Protein AF-A0A1N6DD81-F1 (afdb_monomer_lite)

pLDDT: mean 79.61, std 13.06, range [42.34, 95.12]

Secondary structure (DSSP, 8-state):
------PPPHHHHHHHHHHHHHHHHHHHHHHHHHHHHHTT--------SS-HHHHHHHHHHHHHHHHHHHHHHHHHHTTTS-HHHHHHHHHHHHHHHHHHHHHHHHHHHTHHHH-PPPHHHHHHHHHHHHHHHHHHHHHHGGG-

Radius of gyration: 19.92 Å; chains: 1; bounding box: 52×32×62 Å

Sequence (144 aa):
MSEHNQTPGLRSRIYKSLKPDWAFGFVLIVGLGLLVLEVQDPAQYVAAKWSASAVAAAAIVLTLIIALLATVVAALDRKKTDDYHFQIMANSAIIANITAIFVHMVWNLAEPRLGTMSVQIMIAILLFAWGLGYFFYRWRGFGQ

Structure (mmCIF, N/CA/C/O backbone):
data_AF-A0A1N6DD81-F1
#
_entry.id   AF-A0A1N6DD81-F1
#
loop_
_atom_site.group_PDB
_atom_site.id
_atom_site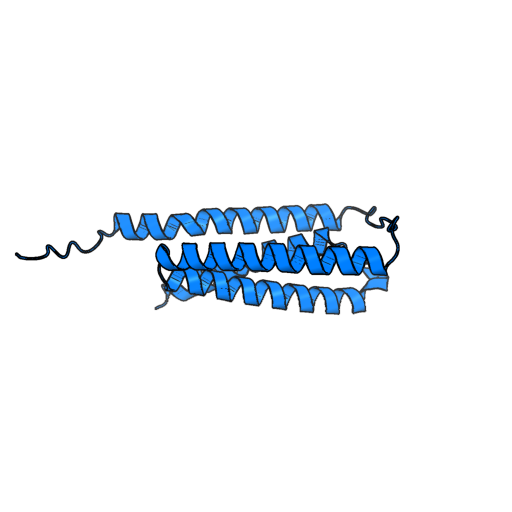.type_symbol
_atom_site.label_atom_id
_atom_site.label_alt_id
_atom_site.label_comp_id
_atom_site.label_asym_id
_atom_site.label_entity_id
_atom_site.label_seq_id
_atom_site.pdbx_PDB_ins_code
_atom_site.Cartn_x
_atom_site.Cartn_y
_atom_site.Cartn_z
_atom_site.occupancy
_atom_site.B_iso_or_equiv
_atom_site.auth_seq_id
_atom_site.auth_comp_id
_atom_site.auth_asym_id
_atom_site.auth_atom_id
_atom_site.pdbx_PDB_model_num
ATOM 1 N N . MET A 1 1 ? -32.697 5.315 37.675 1.00 44.12 1 MET A N 1
ATOM 2 C CA . MET A 1 1 ? -32.372 4.826 36.319 1.00 44.12 1 MET A CA 1
ATOM 3 C C . MET A 1 1 ? -30.955 4.280 36.357 1.00 44.12 1 MET A C 1
ATOM 5 O O . MET A 1 1 ? -30.017 5.059 36.332 1.00 44.12 1 MET A O 1
ATOM 9 N N . SER A 1 2 ? -30.801 2.972 36.566 1.00 42.81 2 SER A N 1
ATOM 10 C CA . SER A 1 2 ? -29.493 2.309 36.596 1.00 42.81 2 SER A CA 1
ATOM 11 C C . SER A 1 2 ? -29.125 1.872 35.181 1.00 42.81 2 SER A C 1
ATOM 13 O O . SER A 1 2 ? -29.757 0.963 34.639 1.00 42.81 2 SER A O 1
ATOM 15 N N . GLU A 1 3 ? -28.135 2.522 34.574 1.00 45.97 3 GLU A N 1
ATOM 16 C CA . GLU A 1 3 ? -27.547 2.062 33.318 1.00 45.97 3 GLU A CA 1
ATOM 17 C C . GLU A 1 3 ? -26.911 0.687 33.538 1.00 45.97 3 GLU A C 1
ATOM 19 O O . GLU A 1 3 ? -25.964 0.508 34.306 1.00 45.97 3 GLU A O 1
ATOM 24 N N . HIS A 1 4 ? -27.499 -0.318 32.898 1.00 46.94 4 HIS A N 1
ATOM 25 C CA . HIS A 1 4 ? -27.026 -1.686 32.945 1.00 46.94 4 HIS A CA 1
ATOM 26 C C . HIS A 1 4 ? -25.777 -1.773 32.065 1.00 46.94 4 HIS A C 1
ATOM 28 O O . HIS A 1 4 ? -25.857 -1.905 30.846 1.00 46.94 4 HIS A O 1
ATOM 34 N N . ASN A 1 5 ? -24.614 -1.638 32.698 1.00 54.81 5 ASN A N 1
ATOM 35 C CA . ASN A 1 5 ? -23.304 -1.726 32.067 1.00 54.81 5 ASN A CA 1
ATOM 36 C C . ASN A 1 5 ? -23.031 -3.198 31.690 1.00 54.81 5 ASN A C 1
ATOM 38 O O . ASN A 1 5 ? -22.340 -3.928 32.401 1.00 54.81 5 ASN A O 1
ATOM 42 N N . GLN A 1 6 ? -23.668 -3.680 30.617 1.00 60.06 6 GLN A N 1
ATOM 43 C CA . GLN A 1 6 ? -23.442 -5.023 30.089 1.00 60.06 6 GLN A CA 1
ATOM 44 C C . GLN A 1 6 ? -22.063 -5.059 29.438 1.00 60.06 6 GLN A C 1
ATOM 46 O O . GLN A 1 6 ? -21.864 -4.616 28.307 1.00 60.06 6 GLN A O 1
ATOM 51 N N . THR A 1 7 ? -21.086 -5.583 30.173 1.00 59.91 7 THR A N 1
ATOM 52 C CA . THR A 1 7 ? -19.766 -5.866 29.626 1.00 59.91 7 THR A CA 1
ATOM 53 C C . THR A 1 7 ? -19.921 -6.802 28.419 1.00 59.91 7 THR A C 1
ATOM 55 O O . THR A 1 7 ? -20.568 -7.848 28.519 1.00 59.91 7 THR A O 1
ATOM 58 N N . PRO A 1 8 ? -19.366 -6.451 27.244 1.00 60.69 8 PRO A N 1
ATOM 59 C CA . PRO A 1 8 ? -19.503 -7.281 26.057 1.00 60.69 8 PRO A CA 1
ATOM 60 C C . PRO A 1 8 ? -18.863 -8.647 26.318 1.00 60.69 8 PRO A C 1
ATOM 62 O O . PRO A 1 8 ? -17.663 -8.733 26.599 1.00 60.69 8 PRO A O 1
ATOM 65 N N . GLY A 1 9 ? -19.673 -9.707 26.236 1.00 76.25 9 GLY A N 1
ATOM 66 C CA . GLY A 1 9 ? -19.247 -11.078 26.513 1.00 76.25 9 GLY A CA 1
ATOM 67 C C . GLY A 1 9 ? -18.125 -11.543 25.581 1.00 76.25 9 GLY A C 1
ATOM 68 O O . GLY A 1 9 ? -18.004 -11.064 24.451 1.00 76.25 9 GLY A O 1
ATOM 69 N N . LEU A 1 10 ? -17.323 -12.511 26.036 1.00 72.75 10 LEU A N 1
ATOM 70 C CA . LEU A 1 10 ? -16.125 -13.030 25.354 1.00 72.75 10 LEU A CA 1
ATOM 71 C C . LEU A 1 10 ? -16.354 -13.340 23.859 1.00 72.75 10 LEU A C 1
ATOM 73 O O . LEU A 1 10 ? -15.539 -12.980 23.014 1.00 72.75 10 LEU A O 1
ATOM 77 N N . ARG A 1 11 ? -17.514 -13.916 23.512 1.00 65.94 11 ARG A N 1
ATOM 78 C CA . ARG A 1 11 ? -17.908 -14.221 22.122 1.00 65.94 11 ARG A CA 1
ATOM 79 C C . ARG A 1 11 ? -18.020 -12.979 21.233 1.00 65.94 11 ARG A C 1
ATOM 81 O O . ARG A 1 11 ? -17.612 -13.019 20.078 1.00 65.94 11 ARG A O 1
ATOM 88 N N . SER A 1 12 ? -18.534 -11.872 21.766 1.00 65.12 12 SER A N 1
ATOM 89 C CA . SER A 1 12 ? -18.665 -10.615 21.017 1.00 65.12 12 SER A CA 1
ATOM 90 C C . SER A 1 12 ? -17.308 -9.951 20.760 1.00 65.12 12 SER A C 1
ATOM 92 O O . SER A 1 12 ? -17.100 -9.389 19.687 1.00 65.12 12 SER A O 1
ATOM 94 N N . ARG A 1 13 ? -16.359 -10.079 21.699 1.00 65.06 13 ARG A N 1
ATOM 95 C CA . ARG A 1 13 ? -14.979 -9.590 21.548 1.00 65.06 13 ARG A CA 1
ATOM 96 C C . ARG A 1 13 ? -14.216 -10.390 20.492 1.00 65.06 13 ARG A C 1
ATOM 98 O O . ARG A 1 13 ? -13.602 -9.802 19.609 1.00 65.06 13 ARG A O 1
ATOM 105 N N . ILE A 1 14 ? -14.338 -11.718 20.532 1.00 66.06 14 ILE A N 1
ATOM 106 C CA . ILE A 1 14 ? -13.746 -12.622 19.534 1.00 66.06 14 ILE A CA 1
ATOM 107 C C . ILE A 1 14 ? -14.300 -12.311 18.136 1.00 66.06 14 ILE A C 1
ATOM 109 O O . ILE A 1 14 ? -13.535 -12.120 17.196 1.00 66.06 14 ILE A O 1
ATOM 113 N N . TYR A 1 15 ? -15.621 -12.168 18.000 1.00 66.19 15 TYR A N 1
ATOM 114 C CA . TYR A 1 15 ? -16.249 -11.889 16.708 1.00 66.19 15 TYR A CA 1
ATOM 115 C C . TYR A 1 15 ? -15.871 -10.515 16.129 1.00 66.19 15 TYR A C 1
ATOM 117 O O . TYR A 1 15 ? -15.682 -10.389 14.922 1.00 66.19 15 TYR A O 1
ATOM 125 N N . LYS A 1 16 ? -15.727 -9.483 16.973 1.00 65.56 16 LYS A N 1
ATOM 126 C CA . LYS A 1 16 ? -15.251 -8.158 16.541 1.00 65.56 16 LYS A CA 1
ATOM 127 C C . LYS A 1 16 ? -13.791 -8.183 16.083 1.00 65.56 16 LYS A C 1
ATOM 129 O O . LYS A 1 16 ? -13.487 -7.548 15.081 1.00 65.56 16 LYS A O 1
ATOM 134 N N . SER A 1 17 ? -12.935 -8.955 16.752 1.00 65.75 17 SER A N 1
ATOM 135 C CA . SER A 1 17 ? -11.535 -9.129 16.347 1.00 65.75 17 SER A CA 1
ATOM 136 C C . SER A 1 17 ? -11.381 -9.906 15.038 1.00 65.75 17 SER A C 1
ATOM 138 O O . SER A 1 17 ? -10.500 -9.588 14.254 1.00 65.75 17 SER A O 1
ATOM 140 N N . LEU A 1 18 ? -12.220 -10.915 14.789 1.00 70.81 18 LEU A N 1
ATOM 141 C CA . LEU A 1 18 ? -12.101 -11.774 13.603 1.00 70.81 18 LEU A CA 1
ATOM 142 C C . LEU A 1 18 ? -12.451 -11.059 12.290 1.00 70.81 18 LEU A C 1
ATOM 144 O O . LEU A 1 18 ? -11.964 -11.448 11.234 1.00 70.81 18 LEU A O 1
ATOM 148 N N . LYS A 1 19 ? -13.302 -10.027 12.327 1.00 73.88 19 LYS A N 1
ATOM 149 C CA . LYS A 1 19 ? -13.753 -9.312 11.120 1.00 73.88 19 LYS A CA 1
ATOM 150 C C . LYS A 1 19 ? -12.619 -8.647 10.322 1.00 73.88 19 LYS A C 1
ATOM 152 O O . LYS A 1 19 ? -12.550 -8.905 9.121 1.00 73.88 19 LYS A O 1
ATOM 157 N N . PRO A 1 20 ? -11.749 -7.812 10.922 1.00 78.88 20 PRO A N 1
ATOM 158 C CA . PRO A 1 20 ? -10.629 -7.222 10.192 1.00 78.88 20 PRO A CA 1
ATOM 159 C C . PRO A 1 20 ? -9.585 -8.272 9.787 1.00 78.88 20 PRO A C 1
ATOM 161 O O . PRO A 1 20 ? -9.037 -8.176 8.692 1.00 78.88 20 PRO A O 1
ATOM 164 N N . ASP A 1 21 ? -9.382 -9.322 10.589 1.00 86.19 21 ASP A N 1
ATOM 165 C CA . ASP A 1 21 ? -8.403 -10.378 10.293 1.00 86.19 21 ASP A CA 1
ATOM 166 C C . ASP A 1 21 ? -8.683 -11.080 8.951 1.00 86.19 21 ASP A C 1
ATOM 168 O O . ASP A 1 21 ? -7.756 -11.325 8.181 1.00 86.19 21 ASP A O 1
ATOM 172 N N . TRP A 1 22 ? -9.952 -11.334 8.609 1.00 87.69 22 TRP A N 1
ATOM 173 C CA . TRP A 1 22 ? -10.313 -11.898 7.300 1.00 87.69 22 TRP A CA 1
ATOM 174 C C . TRP A 1 22 ? -10.000 -10.957 6.134 1.00 87.69 22 TRP A C 1
ATOM 176 O O . TRP A 1 22 ? -9.497 -11.406 5.103 1.00 87.69 22 TRP A O 1
ATOM 186 N N . ALA A 1 23 ? -10.271 -9.658 6.291 1.00 88.12 23 ALA A N 1
ATOM 187 C CA . ALA A 1 23 ? -10.000 -8.668 5.251 1.00 88.12 23 ALA A CA 1
ATOM 188 C C . ALA A 1 23 ? -8.492 -8.543 4.986 1.00 88.12 23 ALA A C 1
ATOM 190 O O . ALA A 1 23 ? -8.059 -8.574 3.836 1.00 88.12 23 ALA A O 1
ATOM 191 N N . PHE A 1 24 ? -7.683 -8.485 6.044 1.00 89.94 24 PHE A N 1
ATOM 192 C CA . PHE A 1 24 ? -6.228 -8.414 5.918 1.00 89.94 24 PHE A CA 1
ATOM 193 C C . PHE A 1 24 ? -5.596 -9.739 5.487 1.00 89.94 24 PHE A C 1
ATOM 195 O O . PHE A 1 24 ? -4.607 -9.727 4.756 1.00 89.94 24 PHE A O 1
ATOM 202 N N . GLY A 1 25 ? -6.190 -10.878 5.853 1.00 90.31 25 GLY A N 1
ATOM 203 C CA . GLY A 1 25 ? -5.821 -12.191 5.320 1.00 90.31 25 GLY A CA 1
ATOM 204 C C . GLY A 1 25 ? -6.010 -12.260 3.807 1.00 90.31 25 GLY A C 1
ATOM 205 O O . GLY A 1 25 ? -5.110 -12.686 3.086 1.00 90.31 25 GLY A O 1
ATOM 206 N N . PHE A 1 26 ? -7.144 -11.760 3.312 1.00 92.31 26 PHE A N 1
ATOM 207 C CA . PHE A 1 26 ? -7.400 -11.645 1.880 1.00 92.31 26 PHE A CA 1
ATOM 208 C C . PHE A 1 26 ? -6.406 -10.700 1.189 1.00 92.31 26 PHE A C 1
ATOM 210 O O . PHE A 1 26 ? -5.802 -11.089 0.193 1.00 92.31 26 PHE A O 1
ATOM 217 N N . VAL A 1 27 ? -6.174 -9.500 1.739 1.00 91.25 27 VAL A N 1
ATOM 218 C CA . VAL A 1 27 ? -5.197 -8.529 1.205 1.00 91.25 27 VAL A CA 1
ATOM 219 C C . VAL A 1 27 ? -3.794 -9.131 1.115 1.00 91.25 27 VAL A C 1
ATOM 221 O O . VAL A 1 27 ? -3.124 -8.955 0.101 1.00 91.25 27 VAL A O 1
ATOM 224 N N . LEU A 1 28 ? -3.367 -9.884 2.133 1.00 91.50 28 LEU A N 1
ATOM 225 C CA . LEU A 1 28 ? -2.067 -10.554 2.149 1.00 91.50 28 LEU A CA 1
ATOM 226 C C . LEU A 1 28 ? -1.946 -11.592 1.024 1.00 91.50 28 LEU A C 1
ATOM 228 O O . LEU A 1 28 ? -0.960 -11.587 0.289 1.00 91.50 28 LEU A O 1
ATOM 232 N N . ILE A 1 29 ? -2.948 -12.467 0.877 1.00 93.19 29 ILE A N 1
ATOM 233 C CA . ILE A 1 29 ? -2.951 -13.522 -0.148 1.00 93.19 29 ILE A CA 1
ATOM 234 C C . ILE A 1 29 ? -3.006 -12.912 -1.551 1.00 93.19 29 ILE A C 1
ATOM 236 O O . ILE A 1 29 ? -2.252 -13.331 -2.426 1.00 93.19 29 ILE A O 1
ATOM 240 N N . VAL A 1 30 ? -3.858 -11.907 -1.765 1.00 92.19 30 VAL A N 1
ATOM 241 C CA . VAL A 1 30 ? -3.968 -11.208 -3.052 1.00 92.19 30 VAL A CA 1
ATOM 242 C C . VAL A 1 30 ? -2.677 -10.469 -3.383 1.00 92.19 30 VAL A C 1
ATOM 244 O O . VAL A 1 30 ? -2.190 -10.594 -4.500 1.00 92.19 30 VAL A O 1
ATOM 247 N N . GLY A 1 31 ? -2.090 -9.748 -2.424 1.00 90.44 31 GLY A N 1
ATOM 248 C CA . GLY A 1 31 ? -0.817 -9.054 -2.617 1.00 90.44 31 GLY A CA 1
ATOM 249 C C . GLY A 1 31 ? 0.307 -10.014 -3.003 1.00 90.44 31 GLY A C 1
ATOM 250 O O . GLY A 1 31 ? 1.034 -9.750 -3.957 1.00 90.44 31 GLY A O 1
ATOM 251 N N . LEU A 1 32 ? 0.404 -11.164 -2.327 1.00 92.19 32 LEU A N 1
ATOM 252 C CA . LEU A 1 32 ? 1.373 -12.205 -2.674 1.00 92.19 32 LEU A CA 1
ATOM 253 C C . LEU A 1 32 ? 1.104 -12.802 -4.061 1.00 92.19 32 LEU A C 1
ATOM 255 O O . LEU A 1 32 ? 2.034 -12.959 -4.846 1.00 92.19 32 LEU A O 1
ATOM 259 N N . GLY A 1 33 ? -0.154 -13.126 -4.367 1.00 89.31 33 GLY A N 1
ATOM 260 C CA . GLY A 1 33 ? -0.549 -13.684 -5.658 1.00 89.31 33 GLY A CA 1
ATOM 261 C C . GLY A 1 33 ? -0.215 -12.745 -6.814 1.00 89.31 33 GLY A C 1
ATOM 262 O O . GLY A 1 33 ? 0.427 -13.166 -7.771 1.00 89.31 33 GLY A O 1
ATOM 263 N N . LEU A 1 34 ? -0.571 -11.463 -6.690 1.00 89.31 34 LEU A N 1
ATOM 264 C CA . LEU A 1 34 ? -0.202 -10.435 -7.663 1.00 89.31 34 LEU A CA 1
ATOM 265 C C . LEU A 1 34 ? 1.318 -10.323 -7.794 1.00 89.31 34 LEU A C 1
ATOM 267 O O . LEU A 1 34 ? 1.824 -10.303 -8.905 1.00 89.31 34 LEU A O 1
ATOM 271 N N . LEU A 1 35 ? 2.065 -10.327 -6.688 1.00 88.00 35 LEU A N 1
ATOM 272 C CA . LEU A 1 35 ? 3.522 -10.206 -6.744 1.00 88.00 35 LEU A CA 1
ATOM 273 C C . LEU A 1 35 ? 4.163 -11.372 -7.509 1.00 88.00 35 LEU A C 1
ATOM 275 O O . LEU A 1 35 ? 5.055 -11.155 -8.322 1.00 88.00 35 LEU A O 1
ATOM 279 N N . VAL A 1 36 ? 3.700 -12.602 -7.271 1.00 88.62 36 VAL A N 1
ATOM 280 C CA . VAL A 1 36 ? 4.210 -13.799 -7.958 1.00 88.62 36 VAL A CA 1
ATOM 281 C C . VAL A 1 36 ? 3.889 -13.767 -9.451 1.00 88.62 36 VAL A C 1
ATOM 283 O O . VAL A 1 36 ? 4.753 -14.107 -10.255 1.00 88.62 36 VAL A O 1
ATOM 286 N N . LEU A 1 37 ? 2.671 -13.364 -9.819 1.00 86.81 37 LEU A N 1
ATOM 287 C CA . LEU A 1 37 ? 2.233 -13.320 -11.215 1.00 86.81 37 LEU A CA 1
ATOM 288 C C . LEU A 1 37 ? 2.930 -12.204 -12.004 1.00 86.81 37 LEU A C 1
ATOM 290 O O . LEU A 1 37 ? 3.396 -12.436 -13.114 1.00 86.81 37 LEU A O 1
ATOM 294 N N . GLU A 1 38 ? 3.049 -11.011 -11.424 1.00 83.81 38 GLU A N 1
ATOM 295 C CA . GLU A 1 38 ? 3.568 -9.823 -12.113 1.00 83.81 38 GLU A CA 1
ATOM 296 C C . GLU A 1 38 ? 5.091 -9.859 -12.291 1.00 83.81 38 GLU A C 1
ATOM 298 O O . GLU A 1 38 ? 5.612 -9.356 -13.281 1.00 83.81 38 GLU A O 1
ATOM 303 N N . VAL A 1 39 ? 5.828 -10.519 -11.388 1.00 78.88 39 VAL A N 1
ATOM 304 C CA . VAL A 1 39 ? 7.278 -10.747 -11.561 1.00 78.88 39 VAL A CA 1
ATOM 305 C C . VAL A 1 39 ? 7.578 -11.664 -12.759 1.00 78.88 39 VAL A C 1
ATOM 307 O O . VAL A 1 39 ? 8.700 -11.675 -13.261 1.00 78.88 39 VAL A O 1
ATOM 310 N N . GLN A 1 40 ? 6.592 -12.428 -13.234 1.00 74.75 40 GLN A N 1
ATOM 311 C CA . GLN A 1 40 ? 6.741 -13.348 -14.363 1.00 74.75 40 GLN A CA 1
ATOM 312 C C . GLN A 1 40 ? 6.315 -12.746 -15.710 1.00 74.75 40 GLN A C 1
ATOM 314 O O . GLN A 1 40 ? 6.535 -13.390 -16.736 1.00 74.75 40 GLN A O 1
ATOM 319 N N . ASP A 1 41 ? 5.727 -11.545 -15.733 1.00 65.88 41 ASP A N 1
ATOM 320 C CA . ASP A 1 41 ? 5.220 -10.924 -16.957 1.00 65.88 41 ASP A CA 1
ATOM 321 C C . ASP A 1 41 ? 6.264 -9.979 -17.596 1.00 65.88 41 ASP A C 1
ATOM 323 O O . ASP A 1 41 ? 6.573 -8.921 -17.042 1.00 65.88 41 ASP A O 1
ATOM 327 N N . PRO A 1 42 ? 6.815 -10.314 -18.780 1.00 56.22 42 PRO A N 1
ATOM 328 C CA . PRO A 1 42 ? 7.819 -9.492 -19.453 1.00 56.22 42 PRO A CA 1
ATOM 329 C C . PRO A 1 42 ? 7.249 -8.242 -20.154 1.00 56.22 42 PRO A C 1
ATOM 331 O O . PRO A 1 42 ? 8.021 -7.454 -20.705 1.00 56.22 42 PRO A O 1
ATOM 334 N N . ALA A 1 43 ? 5.928 -8.040 -20.195 1.00 59.50 43 ALA A N 1
ATOM 335 C CA . ALA A 1 43 ? 5.291 -7.062 -21.077 1.00 59.50 43 ALA A CA 1
ATOM 336 C C . ALA A 1 43 ? 4.759 -5.813 -20.353 1.00 59.50 43 ALA A C 1
ATOM 338 O O . ALA A 1 43 ? 3.562 -5.546 -20.401 1.00 59.50 43 ALA A O 1
ATOM 339 N N . GLN A 1 44 ? 5.609 -5.002 -19.709 1.00 57.62 44 GLN A N 1
ATOM 340 C CA . GLN A 1 44 ? 5.108 -3.856 -18.917 1.00 57.62 44 GLN A CA 1
ATOM 341 C C . GLN A 1 44 ? 5.693 -2.485 -19.283 1.00 57.62 44 GLN A C 1
ATOM 343 O O . GLN A 1 44 ? 5.956 -1.654 -18.417 1.00 57.62 44 GLN A O 1
ATOM 348 N N . TYR A 1 45 ? 5.806 -2.195 -20.585 1.00 52.22 45 TYR A N 1
ATOM 349 C CA . TYR A 1 45 ? 5.987 -0.821 -21.067 1.00 52.22 45 TYR A CA 1
ATOM 350 C C . TYR A 1 45 ? 4.815 -0.383 -21.950 1.00 52.22 45 TYR A C 1
ATOM 352 O O . TYR A 1 45 ? 4.667 -0.831 -23.087 1.00 52.22 45 TYR A O 1
ATOM 360 N N . VAL A 1 46 ? 3.991 0.535 -21.440 1.00 57.84 46 VAL A N 1
ATOM 361 C CA . VAL A 1 46 ? 2.953 1.213 -22.225 1.00 57.84 46 VAL A CA 1
ATOM 362 C C . VAL A 1 46 ? 3.370 2.667 -22.404 1.00 57.84 46 VAL A C 1
ATOM 364 O O . VAL A 1 46 ? 3.369 3.445 -21.453 1.00 57.84 46 VAL A O 1
ATOM 367 N N . ALA A 1 47 ? 3.725 3.047 -23.632 1.00 53.84 47 ALA A N 1
ATOM 368 C CA . ALA A 1 47 ? 4.034 4.435 -23.956 1.00 53.84 47 ALA A CA 1
ATOM 369 C C . ALA A 1 47 ? 2.797 5.328 -23.738 1.00 53.84 47 ALA A C 1
ATOM 371 O O . ALA A 1 47 ? 1.701 5.035 -24.230 1.00 53.84 47 ALA A O 1
ATOM 372 N N . ALA A 1 48 ? 2.967 6.434 -23.011 1.00 59.75 48 ALA A N 1
ATOM 373 C CA . ALA A 1 48 ? 1.889 7.385 -22.765 1.00 59.75 48 ALA A CA 1
ATOM 374 C C . ALA A 1 48 ? 1.495 8.107 -24.067 1.00 59.75 48 ALA A C 1
ATOM 376 O O . ALA A 1 48 ? 2.325 8.730 -24.722 1.00 59.75 48 ALA A O 1
ATOM 377 N N . LYS A 1 49 ? 0.205 8.055 -24.429 1.00 72.62 49 LYS A N 1
ATOM 378 C CA . LYS A 1 49 ? -0.348 8.729 -25.625 1.00 72.62 49 LYS A CA 1
ATOM 379 C C . LYS A 1 49 ? -0.557 10.245 -25.452 1.00 72.62 49 LYS A C 1
ATOM 381 O O . LYS A 1 49 ? -0.920 10.918 -26.409 1.00 72.62 49 LYS A O 1
ATOM 386 N N . TRP A 1 50 ? -0.383 10.770 -24.239 1.00 78.62 50 TRP A N 1
ATOM 387 C CA . TRP A 1 50 ? -0.709 12.148 -23.850 1.00 78.62 50 TRP A CA 1
ATOM 388 C C . TRP A 1 50 ? 0.555 12.913 -23.446 1.00 78.62 50 TRP A C 1
ATOM 390 O O . TRP A 1 50 ? 1.550 12.303 -23.053 1.00 78.62 50 TRP A O 1
ATOM 400 N N . SER A 1 51 ? 0.518 14.249 -23.510 1.00 86.69 51 SER A N 1
ATOM 401 C CA . SER A 1 51 ? 1.644 15.080 -23.069 1.00 86.69 51 SER A CA 1
ATOM 402 C C . SER A 1 51 ? 1.917 14.905 -21.569 1.00 86.69 51 SER A C 1
ATOM 404 O O . SER A 1 51 ? 0.993 14.745 -20.768 1.00 86.69 51 SER A O 1
ATOM 406 N N . ALA A 1 52 ? 3.191 14.977 -21.172 1.00 75.56 52 ALA A N 1
ATOM 407 C CA . ALA A 1 52 ? 3.608 14.779 -19.780 1.00 75.56 52 ALA A CA 1
ATOM 408 C C . ALA A 1 52 ? 2.905 15.737 -18.798 1.00 75.56 52 ALA A C 1
ATOM 410 O O . ALA A 1 52 ? 2.540 15.336 -17.695 1.00 75.56 52 ALA A O 1
ATOM 411 N N . SER A 1 53 ? 2.652 16.984 -19.212 1.00 80.44 53 SER A N 1
ATOM 412 C CA . SER A 1 53 ? 1.934 17.975 -18.403 1.00 80.44 53 SER A CA 1
ATOM 413 C C . SER A 1 53 ? 0.461 17.619 -18.192 1.00 80.44 53 SER A C 1
ATOM 415 O O . SER A 1 53 ? -0.046 17.776 -17.082 1.00 80.44 53 SER A O 1
ATOM 417 N N . ALA A 1 54 ? -0.220 17.096 -19.217 1.00 80.81 54 ALA A N 1
ATOM 418 C CA . ALA A 1 54 ? -1.608 16.652 -19.102 1.00 80.81 54 ALA A CA 1
ATOM 419 C C . ALA A 1 54 ? -1.730 15.432 -18.178 1.00 80.81 54 ALA A C 1
ATOM 421 O O . ALA A 1 54 ? -2.620 15.388 -17.330 1.00 80.81 54 ALA A O 1
ATOM 422 N N . VAL A 1 55 ? -0.800 14.477 -18.294 1.00 73.38 55 VAL A N 1
ATOM 423 C CA . VAL A 1 55 ? -0.738 13.304 -17.408 1.00 73.38 55 VAL A CA 1
ATOM 424 C C . VAL A 1 55 ? -0.480 13.728 -15.960 1.00 73.38 55 VAL A C 1
ATOM 426 O O . VAL A 1 55 ? -1.182 13.271 -15.062 1.00 73.38 55 VAL A O 1
ATOM 429 N N . ALA A 1 56 ? 0.468 14.640 -15.724 1.00 74.56 56 ALA A N 1
ATOM 430 C CA . ALA A 1 56 ? 0.771 15.141 -14.384 1.00 74.56 56 ALA A CA 1
ATOM 431 C C . ALA A 1 56 ? -0.426 15.867 -13.749 1.00 74.56 56 ALA A C 1
ATOM 433 O O . ALA A 1 56 ? -0.769 15.596 -12.600 1.00 74.56 56 ALA A O 1
ATOM 434 N N . ALA A 1 57 ? -1.103 16.743 -14.498 1.00 82.00 57 ALA A N 1
ATOM 435 C CA . ALA A 1 57 ? -2.291 17.441 -14.009 1.00 82.00 57 ALA A CA 1
ATOM 436 C C . ALA A 1 57 ? -3.423 16.463 -13.651 1.00 82.00 57 ALA A C 1
ATOM 438 O O . ALA A 1 57 ? -4.013 16.570 -12.576 1.00 82.00 57 ALA A O 1
ATOM 439 N N . ALA A 1 58 ? -3.687 15.476 -14.514 1.00 80.81 58 ALA A N 1
ATOM 440 C CA . ALA A 1 58 ? -4.689 14.445 -14.257 1.00 80.81 58 ALA A CA 1
ATOM 441 C C . ALA A 1 58 ? -4.344 13.602 -13.020 1.00 80.81 58 ALA A C 1
ATOM 443 O O . ALA A 1 58 ? -5.218 13.356 -12.189 1.00 80.81 58 ALA A O 1
ATOM 444 N N . ALA A 1 59 ? -3.075 13.213 -12.866 1.00 73.88 59 ALA A N 1
ATOM 445 C CA . ALA A 1 59 ? -2.602 12.474 -11.701 1.00 73.88 59 ALA A CA 1
ATOM 446 C C . ALA A 1 59 ? -2.820 13.271 -10.408 1.00 73.88 59 ALA A C 1
ATOM 448 O O . ALA A 1 59 ? -3.412 12.746 -9.473 1.00 73.88 59 ALA A O 1
ATOM 449 N N . ILE A 1 60 ? -2.436 14.552 -10.377 1.00 83.44 60 ILE A N 1
ATOM 450 C CA . ILE A 1 60 ? -2.613 15.419 -9.201 1.00 83.44 60 ILE A CA 1
ATOM 451 C C . ILE A 1 60 ? -4.091 15.535 -8.821 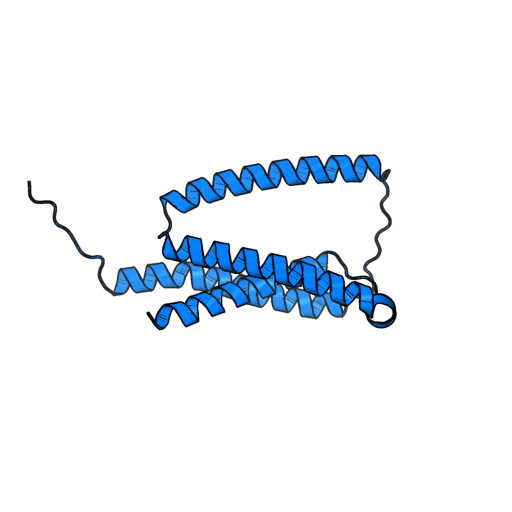1.00 83.44 60 ILE A C 1
ATOM 453 O O . ILE A 1 60 ? -4.448 15.326 -7.662 1.00 83.44 60 ILE A O 1
ATOM 457 N N . VAL A 1 61 ? -4.963 15.841 -9.787 1.00 88.38 61 VAL A N 1
ATOM 458 C CA . VAL A 1 61 ? -6.405 15.985 -9.534 1.00 88.38 61 VAL A CA 1
ATOM 459 C C . VAL A 1 61 ? -6.996 14.678 -9.009 1.00 88.38 61 VAL A C 1
ATOM 461 O O . VAL A 1 61 ? -7.713 14.687 -8.008 1.00 88.38 61 VAL A O 1
ATOM 464 N N . LEU A 1 62 ? -6.659 13.548 -9.632 1.00 79.81 62 LEU A N 1
ATOM 465 C CA . LEU A 1 62 ? -7.131 12.237 -9.198 1.00 79.81 62 LEU A CA 1
ATOM 466 C C . LEU A 1 62 ? -6.634 11.892 -7.788 1.00 79.81 62 LEU A C 1
ATOM 468 O O . LEU A 1 62 ? -7.424 11.439 -6.960 1.00 79.81 62 LEU A O 1
ATOM 472 N N . THR A 1 63 ? -5.361 12.158 -7.483 1.00 78.81 63 THR A N 1
ATOM 473 C CA . THR A 1 63 ? -4.793 11.959 -6.145 1.00 78.81 63 THR A CA 1
ATOM 474 C C . THR A 1 63 ? -5.534 12.783 -5.100 1.00 78.81 63 THR A C 1
ATOM 476 O O . THR A 1 63 ? -5.883 12.242 -4.055 1.00 78.81 63 THR A O 1
ATOM 479 N N . LEU A 1 64 ? -5.832 14.058 -5.372 1.00 83.00 64 LEU A N 1
ATOM 480 C CA . LEU A 1 64 ? -6.573 14.915 -4.440 1.00 83.00 64 LEU A CA 1
ATOM 481 C C . LEU A 1 64 ? -7.992 14.395 -4.184 1.00 83.00 64 LEU A C 1
ATOM 483 O O . LEU A 1 64 ? -8.432 14.362 -3.035 1.00 83.00 64 LEU A O 1
ATOM 487 N N . ILE A 1 65 ? -8.691 13.946 -5.231 1.00 88.06 65 ILE A N 1
ATOM 488 C CA . ILE A 1 65 ? -10.038 13.371 -5.108 1.00 88.06 65 ILE A CA 1
ATOM 489 C C . ILE A 1 65 ? -10.000 12.099 -4.254 1.00 88.06 65 ILE A C 1
ATOM 491 O O . ILE A 1 65 ? -10.767 11.978 -3.297 1.00 88.06 65 ILE A O 1
ATOM 495 N N . ILE A 1 66 ? -9.093 11.167 -4.560 1.00 82.19 66 ILE A N 1
ATOM 496 C CA . ILE A 1 66 ? -8.964 9.913 -3.808 1.00 82.19 66 ILE A CA 1
ATOM 497 C C . ILE A 1 66 ? -8.553 10.191 -2.359 1.00 82.19 66 ILE A C 1
ATOM 499 O O . ILE A 1 66 ? -9.127 9.597 -1.448 1.00 82.19 66 ILE A O 1
ATOM 503 N N . ALA A 1 67 ? -7.623 11.118 -2.119 1.00 75.62 67 ALA A N 1
ATOM 504 C CA . ALA A 1 67 ? -7.195 11.493 -0.773 1.00 75.62 67 ALA A CA 1
ATOM 505 C C . ALA A 1 67 ? -8.345 12.096 0.048 1.00 75.62 67 ALA A C 1
ATOM 507 O O . ALA A 1 67 ? -8.517 11.746 1.219 1.00 75.62 67 ALA A O 1
ATOM 508 N N . LEU A 1 68 ? -9.171 12.954 -0.559 1.00 86.56 68 LEU A N 1
ATOM 509 C CA . LEU A 1 68 ? -10.347 13.522 0.098 1.00 86.56 68 LEU A CA 1
ATOM 510 C C . LEU A 1 68 ? -11.360 12.428 0.457 1.00 86.56 68 LEU A C 1
ATOM 512 O O . LEU A 1 68 ? -11.809 12.361 1.601 1.00 86.56 68 LEU A O 1
ATOM 516 N N . LEU A 1 69 ? -11.678 11.540 -0.490 1.00 86.38 69 LEU A N 1
ATOM 517 C CA . LEU A 1 69 ? -12.587 10.416 -0.259 1.00 86.38 69 LEU A CA 1
ATOM 518 C C . LEU A 1 69 ? -12.064 9.490 0.844 1.00 86.38 69 LEU A C 1
ATOM 520 O O . LEU A 1 69 ? -12.805 9.165 1.771 1.00 86.38 69 LEU A O 1
ATOM 524 N N . ALA A 1 70 ? -10.784 9.121 0.793 1.00 78.00 70 ALA A N 1
ATOM 525 C CA . ALA A 1 70 ? -10.139 8.300 1.811 1.00 78.00 70 ALA A CA 1
ATOM 526 C C . ALA A 1 70 ? -10.199 8.964 3.195 1.00 78.00 70 ALA A C 1
ATOM 528 O O . ALA A 1 70 ? -10.500 8.297 4.181 1.00 78.00 70 ALA A O 1
ATOM 529 N N . THR A 1 71 ? -9.993 10.282 3.270 1.00 79.62 71 THR A N 1
ATOM 530 C CA . THR A 1 71 ? -10.086 11.045 4.525 1.00 79.62 71 THR A CA 1
ATOM 531 C C . THR A 1 71 ? -11.504 11.027 5.093 1.00 79.62 71 THR A C 1
ATOM 533 O O . THR A 1 71 ? -11.690 10.800 6.289 1.00 79.62 71 THR A O 1
ATOM 536 N N . VAL A 1 72 ? -12.520 11.215 4.245 1.00 82.81 72 VAL A N 1
ATOM 537 C CA . VAL A 1 72 ? -13.932 11.156 4.656 1.00 82.81 72 VAL A CA 1
ATOM 538 C C . VAL A 1 72 ? -14.296 9.755 5.147 1.00 82.81 72 VAL A C 1
ATOM 540 O O . VAL A 1 72 ? -14.901 9.617 6.210 1.00 82.81 72 VAL A O 1
ATOM 543 N N . VAL A 1 73 ? -13.892 8.711 4.424 1.00 79.19 73 VAL A N 1
ATOM 544 C CA . VAL A 1 73 ? -14.130 7.317 4.823 1.00 79.19 73 VAL A CA 1
ATOM 545 C C . VAL A 1 73 ? -13.414 6.993 6.135 1.00 79.19 73 VAL A C 1
ATOM 547 O O . VAL A 1 73 ? -14.038 6.438 7.035 1.00 79.19 73 VAL A O 1
ATOM 550 N N . ALA A 1 74 ? -12.158 7.410 6.306 1.00 74.19 74 ALA A N 1
ATOM 551 C CA . ALA A 1 74 ? -11.417 7.225 7.553 1.00 74.19 74 ALA A CA 1
ATOM 552 C C . ALA A 1 74 ? -12.081 7.951 8.735 1.00 74.19 74 ALA A C 1
ATOM 554 O O . ALA A 1 74 ? -12.125 7.423 9.845 1.00 74.19 74 ALA A O 1
ATOM 555 N N . ALA A 1 75 ? -12.650 9.140 8.510 1.00 74.06 75 ALA A N 1
ATOM 556 C CA . ALA A 1 75 ? -13.405 9.861 9.531 1.00 74.06 75 ALA A CA 1
ATOM 557 C C . ALA A 1 75 ? -14.709 9.144 9.924 1.00 74.06 75 ALA A C 1
ATOM 559 O O . ALA A 1 75 ? -15.123 9.217 11.082 1.00 74.06 75 ALA A O 1
ATOM 560 N N . LEU A 1 76 ? -15.361 8.447 8.988 1.00 75.31 76 LEU A N 1
ATOM 561 C CA . LEU A 1 76 ? -16.527 7.606 9.274 1.00 75.31 76 LEU A CA 1
ATOM 562 C C . LEU A 1 76 ? -16.135 6.322 10.014 1.00 75.31 76 LEU A C 1
ATOM 564 O O . LEU A 1 76 ? -16.844 5.918 10.935 1.00 75.31 76 LEU A O 1
ATOM 568 N N . ASP A 1 77 ? -15.011 5.714 9.639 1.00 73.19 77 ASP A N 1
ATOM 569 C CA . ASP A 1 77 ? -14.495 4.488 10.250 1.00 73.19 77 ASP A CA 1
ATOM 570 C C . ASP A 1 77 ? -14.065 4.717 11.707 1.00 73.19 77 ASP A C 1
ATOM 572 O O . ASP A 1 77 ? -14.486 3.985 12.601 1.00 73.19 77 ASP A O 1
ATOM 576 N N . ARG A 1 78 ? -13.375 5.833 11.990 1.00 67.94 78 ARG A N 1
ATOM 577 C CA . ARG A 1 78 ? -13.019 6.261 13.358 1.00 67.94 78 ARG A CA 1
ATOM 578 C C . ARG A 1 78 ? -14.207 6.360 14.317 1.00 67.94 78 ARG A C 1
ATOM 580 O O . ARG A 1 78 ? -14.023 6.248 15.519 1.00 67.94 78 ARG A O 1
ATOM 587 N N . LYS A 1 79 ? -15.429 6.582 13.820 1.00 71.19 79 LYS A N 1
ATOM 588 C CA . LYS A 1 79 ? -16.632 6.653 14.671 1.00 71.19 79 LYS A CA 1
ATOM 589 C C . LYS A 1 79 ? -17.172 5.281 15.077 1.00 71.19 79 LYS A C 1
ATOM 591 O O . LYS A 1 79 ? -17.998 5.210 15.982 1.00 71.19 79 LYS A O 1
ATOM 596 N N . LYS A 1 80 ? -16.800 4.216 14.362 1.00 68.00 80 LYS A N 1
ATOM 597 C CA . LYS A 1 80 ? -17.393 2.875 14.500 1.00 68.00 80 LYS A CA 1
ATOM 598 C C . LYS A 1 80 ? -16.390 1.805 14.922 1.00 68.00 80 LYS A C 1
ATOM 600 O O . LYS A 1 80 ? -16.815 0.750 15.394 1.00 68.00 80 LYS A O 1
ATOM 605 N N . THR A 1 81 ? -15.103 2.066 14.740 1.00 64.50 81 THR A N 1
ATOM 606 C CA . THR A 1 81 ? -14.026 1.098 14.934 1.00 64.50 81 THR A CA 1
ATOM 607 C C . THR A 1 81 ? -13.287 1.394 16.234 1.00 64.50 81 THR A C 1
ATOM 609 O O . THR A 1 81 ? -13.078 2.553 16.578 1.00 64.50 81 THR A O 1
ATOM 612 N N . ASP A 1 82 ? -12.904 0.348 16.971 1.00 72.94 82 ASP A N 1
ATOM 613 C CA . ASP A 1 82 ? -12.123 0.514 18.200 1.00 72.94 82 ASP A CA 1
ATOM 614 C C . ASP A 1 82 ? -10.772 1.176 17.867 1.00 72.94 82 ASP A C 1
ATOM 616 O O . ASP A 1 82 ? -10.073 0.720 16.954 1.00 72.94 82 ASP A O 1
ATOM 620 N N . ASP A 1 83 ? -10.377 2.203 18.633 1.00 76.50 83 ASP A N 1
ATOM 621 C CA . ASP A 1 83 ? -9.148 2.993 18.414 1.00 76.50 83 ASP A CA 1
ATOM 622 C C . ASP A 1 83 ? -7.902 2.119 18.220 1.00 76.50 83 ASP A C 1
ATOM 624 O O . ASP A 1 83 ? -7.032 2.423 17.405 1.00 76.50 83 ASP A O 1
ATOM 628 N N . TYR A 1 84 ? -7.844 0.991 18.927 1.00 78.31 84 TYR A N 1
ATOM 629 C CA . TYR A 1 84 ? -6.773 0.009 18.813 1.00 78.31 84 TYR A CA 1
ATOM 630 C C . TYR A 1 84 ? -6.664 -0.616 17.411 1.00 78.31 84 TYR A C 1
ATOM 632 O O . TYR A 1 84 ? -5.578 -0.669 16.834 1.00 78.31 84 TYR A O 1
ATOM 640 N N . HIS A 1 85 ? -7.785 -1.052 16.825 1.00 78.75 85 HIS A N 1
ATOM 641 C CA . HIS A 1 85 ? -7.788 -1.636 15.481 1.00 78.75 85 HIS A CA 1
ATOM 642 C C . HIS A 1 85 ? -7.463 -0.574 14.432 1.00 78.75 85 HIS A C 1
ATOM 644 O O . HIS A 1 85 ? -6.688 -0.836 13.514 1.00 78.75 85 HIS A O 1
ATOM 650 N N . PHE A 1 86 ? -7.987 0.644 14.600 1.00 81.62 86 PHE A N 1
ATOM 651 C CA . PHE A 1 86 ? -7.663 1.761 13.718 1.00 81.62 86 PHE A CA 1
ATOM 652 C C . PHE A 1 86 ? -6.161 2.084 13.740 1.00 81.62 86 PHE A C 1
ATOM 654 O O . PHE A 1 86 ? -5.547 2.248 12.686 1.00 81.62 86 PHE A O 1
ATOM 661 N N . GLN A 1 87 ? -5.541 2.109 14.923 1.00 84.62 87 GLN A N 1
ATOM 662 C CA . GLN A 1 87 ? -4.100 2.325 15.064 1.00 84.62 87 GLN A CA 1
ATOM 663 C C . GLN A 1 87 ? -3.274 1.204 14.423 1.00 84.62 87 GLN A C 1
ATOM 665 O O . GLN A 1 87 ? -2.305 1.502 13.727 1.00 84.62 87 GLN A O 1
ATOM 670 N N . ILE A 1 88 ? -3.655 -0.068 14.587 1.00 87.62 88 ILE A N 1
ATOM 671 C CA . ILE A 1 88 ? -2.966 -1.185 13.916 1.00 87.62 88 ILE A CA 1
ATOM 672 C C . ILE A 1 88 ? -3.049 -1.044 12.392 1.00 87.62 88 ILE A C 1
ATOM 674 O O . ILE A 1 88 ? -2.033 -1.166 11.701 1.00 87.62 88 ILE A O 1
ATOM 678 N N . MET A 1 89 ? -4.239 -0.765 11.855 1.00 88.25 89 MET A N 1
ATOM 679 C CA . MET A 1 89 ? -4.439 -0.587 10.413 1.00 88.25 89 MET A CA 1
ATOM 680 C C . MET A 1 89 ? -3.632 0.599 9.870 1.00 88.25 89 MET A C 1
ATOM 682 O O . MET A 1 89 ? -2.991 0.480 8.827 1.00 88.25 89 MET A O 1
ATOM 686 N N . ALA A 1 90 ? -3.608 1.721 10.592 1.00 87.88 90 ALA A N 1
ATOM 687 C CA . ALA A 1 90 ? -2.854 2.906 10.197 1.00 87.88 90 ALA A CA 1
ATOM 688 C C . ALA A 1 90 ? -1.335 2.673 10.256 1.00 87.88 90 ALA A C 1
ATOM 690 O O . ALA A 1 90 ? -0.628 2.967 9.294 1.00 87.88 90 ALA A O 1
ATOM 691 N N . ASN A 1 91 ? -0.826 2.092 11.345 1.00 88.25 91 ASN A N 1
ATOM 692 C CA . ASN A 1 91 ? 0.605 1.825 11.508 1.00 88.25 91 ASN A CA 1
ATOM 693 C C . ASN A 1 91 ? 1.112 0.808 10.480 1.00 88.25 91 ASN A C 1
ATOM 695 O O . ASN A 1 91 ? 2.181 0.992 9.901 1.00 88.25 91 ASN A O 1
ATOM 699 N N . SER A 1 92 ? 0.334 -0.241 10.205 1.00 89.88 92 SER A N 1
ATOM 700 C CA . SER A 1 92 ? 0.672 -1.202 9.151 1.00 89.88 92 SER A CA 1
ATOM 701 C C . SER A 1 92 ? 0.677 -0.565 7.760 1.00 89.88 92 SER A C 1
ATOM 703 O O . SER A 1 92 ? 1.568 -0.871 6.971 1.00 89.88 92 SER A O 1
ATOM 705 N N . ALA A 1 93 ? -0.245 0.358 7.465 1.00 92.75 93 ALA A N 1
ATOM 706 C CA . ALA A 1 93 ? -0.249 1.097 6.202 1.00 92.75 93 ALA A CA 1
ATOM 707 C C . ALA A 1 93 ? 0.989 1.997 6.062 1.00 92.75 93 ALA A C 1
ATOM 709 O O . ALA A 1 93 ? 1.585 2.066 4.987 1.00 92.75 93 ALA A O 1
ATOM 710 N N . ILE A 1 94 ? 1.409 2.664 7.143 1.00 90.62 94 ILE A N 1
ATOM 711 C CA . ILE A 1 94 ? 2.635 3.477 7.156 1.00 90.62 94 ILE A CA 1
ATOM 712 C C . ILE A 1 94 ? 3.853 2.599 6.857 1.00 90.62 94 ILE A C 1
ATOM 714 O O . ILE A 1 94 ? 4.644 2.945 5.979 1.00 90.62 94 ILE A O 1
ATOM 718 N N . ILE A 1 95 ? 3.979 1.446 7.524 1.00 90.50 95 ILE A N 1
ATOM 719 C CA . ILE A 1 95 ? 5.063 0.494 7.245 1.00 90.50 95 ILE A CA 1
ATOM 720 C C . ILE A 1 95 ? 5.031 0.052 5.784 1.00 90.50 95 ILE A C 1
ATOM 722 O O . ILE A 1 95 ? 6.068 0.098 5.134 1.00 90.50 95 ILE A O 1
ATOM 726 N N . ALA A 1 96 ? 3.867 -0.317 5.248 1.00 93.56 96 ALA A N 1
ATOM 727 C CA . ALA A 1 96 ? 3.746 -0.758 3.862 1.00 93.56 96 ALA A CA 1
ATOM 728 C C . ALA A 1 96 ? 4.236 0.296 2.862 1.00 93.56 96 ALA A C 1
ATOM 730 O O . ALA A 1 96 ? 4.985 -0.031 1.944 1.00 93.56 96 ALA A O 1
ATOM 731 N N . ASN A 1 97 ? 3.869 1.564 3.072 1.00 94.25 97 ASN A N 1
ATOM 732 C CA . ASN A 1 97 ? 4.334 2.673 2.239 1.00 94.25 97 ASN A CA 1
ATOM 733 C C . ASN A 1 97 ? 5.852 2.854 2.333 1.00 94.25 97 ASN A C 1
ATOM 735 O O . ASN A 1 97 ? 6.517 2.973 1.306 1.00 94.25 97 ASN A O 1
ATOM 739 N N . ILE A 1 98 ? 6.414 2.829 3.545 1.00 92.94 98 ILE A N 1
ATOM 740 C CA . ILE A 1 98 ? 7.866 2.913 3.749 1.00 92.94 98 ILE A CA 1
ATOM 741 C C . ILE A 1 98 ? 8.560 1.743 3.039 1.00 92.94 98 ILE A C 1
ATOM 743 O O . ILE A 1 98 ? 9.492 1.963 2.269 1.00 92.94 98 ILE A O 1
ATOM 747 N N . THR A 1 99 ? 8.082 0.512 3.231 1.00 93.50 99 THR A N 1
ATOM 748 C CA . THR A 1 99 ? 8.608 -0.682 2.561 1.00 93.50 99 THR A CA 1
ATOM 749 C C . THR A 1 99 ? 8.570 -0.531 1.046 1.00 93.50 99 THR A C 1
ATOM 751 O O . THR A 1 99 ? 9.590 -0.757 0.406 1.00 93.50 99 THR A O 1
ATOM 754 N N . ALA A 1 100 ? 7.450 -0.102 0.466 1.00 92.88 100 ALA A N 1
ATOM 755 C CA . ALA A 1 100 ? 7.322 0.086 -0.975 1.00 92.88 100 ALA A CA 1
ATOM 756 C C . ALA A 1 100 ? 8.311 1.127 -1.520 1.00 92.88 100 ALA A C 1
ATOM 758 O O . ALA A 1 100 ? 8.973 0.871 -2.524 1.00 92.88 100 ALA A O 1
ATOM 759 N N . ILE A 1 101 ? 8.489 2.255 -0.822 1.00 92.88 101 ILE A N 1
ATOM 760 C CA . ILE A 1 101 ? 9.477 3.283 -1.185 1.00 92.88 101 ILE A CA 1
ATOM 761 C C . ILE A 1 101 ? 10.895 2.699 -1.182 1.00 92.88 101 ILE A C 1
ATOM 763 O O . ILE A 1 101 ? 11.628 2.857 -2.157 1.00 92.88 101 ILE A O 1
ATOM 767 N N . PHE A 1 102 ? 11.286 1.992 -0.119 1.00 92.62 102 PHE A N 1
ATOM 768 C CA . PHE A 1 102 ? 12.623 1.399 -0.030 1.00 92.62 102 PHE A CA 1
ATOM 769 C C . PHE A 1 102 ? 12.838 0.290 -1.060 1.00 92.62 102 PHE A C 1
ATOM 771 O O . PHE A 1 102 ? 13.899 0.240 -1.680 1.00 92.62 102 PHE A O 1
ATOM 778 N N . VAL A 1 103 ? 11.843 -0.571 -1.281 1.00 92.94 103 VAL A N 1
ATOM 779 C CA . VAL A 1 103 ? 11.921 -1.620 -2.302 1.00 92.94 103 VAL A CA 1
ATOM 780 C C . VAL A 1 103 ? 12.057 -0.993 -3.686 1.00 92.94 103 VAL A C 1
ATOM 782 O O . VAL A 1 103 ? 12.928 -1.421 -4.431 1.00 92.94 103 VAL A O 1
ATOM 785 N N . HIS A 1 104 ? 11.310 0.068 -4.006 1.00 91.88 104 HIS A N 1
ATOM 786 C CA . HIS A 1 104 ? 11.477 0.820 -5.254 1.00 91.88 104 HIS A CA 1
ATOM 787 C C . HIS A 1 104 ? 12.892 1.386 -5.413 1.00 91.88 104 HIS A C 1
ATOM 789 O O . HIS A 1 104 ? 13.510 1.242 -6.464 1.00 91.88 104 HIS A O 1
ATOM 795 N N . MET A 1 105 ? 13.430 2.012 -4.360 1.00 91.56 105 MET A N 1
ATOM 796 C CA . MET A 1 105 ? 14.785 2.568 -4.380 1.00 91.56 105 MET A CA 1
ATOM 797 C C . MET A 1 105 ? 15.834 1.484 -4.638 1.00 91.56 105 MET A C 1
ATOM 799 O O . MET A 1 105 ? 16.696 1.657 -5.496 1.00 91.56 105 MET A O 1
ATOM 803 N N . VAL A 1 106 ? 15.754 0.361 -3.920 1.00 90.81 106 VAL A N 1
ATOM 804 C CA . VAL A 1 106 ? 16.666 -0.778 -4.099 1.00 90.81 106 VAL A CA 1
ATOM 805 C C . VAL A 1 106 ? 16.496 -1.402 -5.483 1.00 90.81 106 VAL A C 1
ATOM 807 O O . VAL A 1 106 ? 17.489 -1.756 -6.116 1.00 90.81 106 VAL A O 1
ATOM 810 N N . TRP A 1 107 ? 15.264 -1.492 -5.980 1.00 91.00 107 TRP A N 1
ATOM 811 C CA . TRP A 1 107 ? 14.979 -2.013 -7.310 1.00 91.00 107 TRP A CA 1
ATOM 812 C C . TRP A 1 107 ? 15.612 -1.154 -8.396 1.00 91.00 107 TRP A C 1
ATOM 814 O O . TRP A 1 107 ? 16.252 -1.703 -9.281 1.00 91.00 107 TRP A O 1
ATOM 824 N N . ASN A 1 108 ? 15.537 0.174 -8.289 1.00 87.00 108 ASN A N 1
ATOM 825 C CA . ASN A 1 108 ? 16.182 1.084 -9.239 1.00 87.00 108 ASN A CA 1
ATOM 826 C C . ASN A 1 108 ? 17.710 0.923 -9.257 1.00 87.00 108 ASN A C 1
ATOM 828 O O . ASN A 1 108 ? 18.327 0.986 -10.316 1.00 87.00 108 ASN A O 1
ATOM 832 N N . LEU A 1 109 ? 18.341 0.643 -8.110 1.00 87.81 109 LEU A N 1
ATOM 833 C CA . LEU A 1 109 ? 19.778 0.325 -8.068 1.00 87.81 109 LEU A CA 1
ATOM 834 C C . LEU A 1 109 ? 20.110 -1.001 -8.771 1.00 87.81 109 LEU A C 1
ATOM 836 O O . LEU A 1 109 ? 21.228 -1.191 -9.250 1.00 87.81 109 LEU A O 1
ATOM 840 N N . ALA A 1 110 ? 19.150 -1.921 -8.820 1.00 87.06 110 ALA A N 1
ATOM 841 C CA . ALA A 1 110 ? 19.269 -3.231 -9.445 1.00 87.06 110 ALA A CA 1
ATOM 842 C C . ALA A 1 110 ? 18.558 -3.323 -10.810 1.00 87.06 110 ALA A C 1
ATOM 844 O O . ALA A 1 110 ? 18.517 -4.408 -11.393 1.00 87.06 110 ALA A O 1
ATOM 845 N N . GLU A 1 111 ? 18.061 -2.206 -11.351 1.00 84.88 111 GLU A N 1
ATOM 846 C CA . GLU A 1 111 ? 17.301 -2.140 -12.604 1.00 84.88 111 GLU A CA 1
ATOM 847 C C . GLU A 1 111 ? 18.023 -2.817 -13.782 1.00 84.88 111 GLU A C 1
ATOM 849 O O . GLU A 1 111 ? 17.373 -3.578 -14.497 1.00 84.88 111 GLU A O 1
ATOM 854 N N . PRO A 1 112 ? 19.360 -2.702 -13.956 1.00 80.81 112 PRO A N 1
ATOM 855 C CA . PRO A 1 112 ? 20.058 -3.399 -15.041 1.00 80.81 112 PRO A CA 1
ATOM 856 C C . PRO A 1 112 ? 19.943 -4.930 -15.000 1.00 80.81 112 PRO A C 1
ATOM 858 O O . PRO A 1 112 ? 20.215 -5.591 -15.998 1.00 80.81 112 PRO A O 1
ATOM 861 N N . ARG A 1 113 ? 19.603 -5.508 -13.842 1.00 82.00 113 ARG A N 1
ATOM 862 C CA . ARG A 1 113 ? 19.455 -6.958 -13.643 1.00 82.00 113 ARG A CA 1
ATOM 863 C C . ARG A 1 113 ? 17.999 -7.391 -13.502 1.00 82.00 113 ARG A C 1
ATOM 865 O O . ARG A 1 113 ? 17.677 -8.506 -13.890 1.00 82.00 113 ARG A O 1
ATOM 872 N N . LEU A 1 114 ? 17.160 -6.543 -12.909 1.00 79.31 114 LEU A N 1
ATOM 873 C CA . LEU A 1 114 ? 15.765 -6.854 -12.582 1.00 79.31 114 LEU A CA 1
ATOM 874 C C . LEU A 1 114 ? 14.759 -6.295 -13.597 1.00 79.31 114 LEU A C 1
ATOM 876 O O . LEU A 1 114 ? 13.599 -6.691 -13.570 1.00 79.31 114 LEU A O 1
ATOM 880 N N . GLY A 1 115 ? 15.186 -5.384 -14.475 1.00 83.31 115 GLY A N 1
ATOM 881 C CA . GLY A 1 115 ? 14.295 -4.592 -15.319 1.00 83.31 115 GLY A CA 1
ATOM 882 C C . GLY A 1 115 ? 13.588 -3.475 -14.545 1.00 83.31 115 GLY A C 1
ATOM 883 O O . GLY A 1 115 ? 13.728 -3.342 -13.325 1.00 83.31 115 GLY A O 1
ATOM 884 N N . THR A 1 116 ? 12.827 -2.651 -15.263 1.00 84.38 116 THR A N 1
ATOM 885 C CA . THR A 1 116 ? 12.056 -1.549 -14.674 1.00 84.38 116 THR A CA 1
ATOM 886 C C . THR A 1 116 ? 10.890 -2.098 -13.851 1.00 84.38 116 THR A C 1
ATOM 888 O O . THR A 1 116 ? 10.131 -2.942 -14.326 1.00 84.38 116 THR A O 1
ATOM 891 N N . MET A 1 117 ? 10.725 -1.611 -12.618 1.00 84.25 117 MET A N 1
ATOM 892 C CA . MET A 1 117 ? 9.592 -2.007 -11.782 1.00 84.25 117 MET A CA 1
ATOM 893 C C . MET A 1 117 ? 8.287 -1.481 -12.379 1.00 84.25 117 MET A C 1
ATOM 895 O O . MET A 1 117 ? 8.127 -0.277 -12.588 1.00 84.25 117 MET A O 1
ATOM 899 N N . SER A 1 118 ? 7.327 -2.376 -12.594 1.00 86.19 118 SER A N 1
ATOM 900 C CA . SER A 1 118 ? 5.998 -1.971 -13.023 1.00 86.19 118 SER A CA 1
ATOM 901 C C . SER A 1 118 ? 5.142 -1.432 -11.878 1.00 86.19 118 SER A C 1
ATOM 903 O O . SER A 1 118 ? 5.360 -1.714 -10.695 1.00 86.19 118 SER A O 1
ATOM 905 N N . VAL A 1 119 ? 4.109 -0.668 -12.235 1.00 86.12 119 VAL A N 1
ATOM 906 C CA . VAL A 1 119 ? 3.136 -0.140 -11.266 1.00 86.12 119 VAL A CA 1
ATOM 907 C C . VAL A 1 119 ? 2.401 -1.283 -10.556 1.00 86.12 119 VAL A C 1
ATOM 909 O O . VAL A 1 119 ? 2.089 -1.185 -9.373 1.00 86.12 119 VAL A O 1
ATOM 912 N N . GLN A 1 120 ? 2.163 -2.389 -11.252 1.00 88.19 120 GLN A N 1
ATOM 913 C CA . GLN A 1 120 ? 1.498 -3.577 -10.738 1.00 88.19 120 GLN A CA 1
ATOM 914 C C . GLN A 1 120 ? 2.349 -4.266 -9.667 1.00 88.19 120 GLN A C 1
ATOM 916 O O . GLN A 1 120 ? 1.833 -4.558 -8.588 1.00 88.19 120 GLN A O 1
ATOM 921 N N . ILE A 1 121 ? 3.659 -4.427 -9.905 1.00 88.25 121 ILE A N 1
ATOM 922 C CA . ILE A 1 121 ? 4.604 -4.941 -8.900 1.00 88.25 121 ILE A CA 1
ATOM 923 C C . ILE A 1 121 ? 4.608 -4.032 -7.664 1.00 88.25 121 ILE A C 1
ATOM 925 O O . ILE A 1 121 ? 4.528 -4.523 -6.538 1.00 88.25 121 ILE A O 1
ATOM 929 N N . MET A 1 122 ? 4.625 -2.710 -7.855 1.00 91.31 122 MET A N 1
ATOM 930 C CA . MET A 1 122 ? 4.563 -1.749 -6.748 1.00 91.31 122 MET A CA 1
ATOM 931 C C . MET A 1 122 ? 3.288 -1.905 -5.907 1.00 91.31 122 MET A C 1
ATOM 933 O O . MET A 1 122 ? 3.349 -1.948 -4.676 1.00 91.31 122 MET A O 1
ATOM 937 N N . ILE A 1 123 ? 2.126 -2.011 -6.558 1.00 91.94 123 ILE A N 1
ATOM 938 C CA . ILE A 1 123 ? 0.835 -2.219 -5.886 1.00 91.94 123 ILE A CA 1
ATOM 939 C C . ILE A 1 123 ? 0.829 -3.557 -5.139 1.00 91.94 123 ILE A C 1
ATOM 941 O O . ILE A 1 123 ? 0.377 -3.617 -3.995 1.00 91.94 123 ILE A O 1
ATOM 945 N N . ALA A 1 124 ? 1.361 -4.617 -5.745 1.00 92.19 124 ALA A N 1
ATOM 946 C CA . ALA A 1 124 ? 1.452 -5.929 -5.119 1.00 92.19 124 ALA A CA 1
ATOM 947 C C . ALA A 1 124 ? 2.323 -5.900 -3.851 1.00 92.19 124 ALA A C 1
ATOM 949 O O . ALA A 1 124 ? 1.905 -6.412 -2.810 1.00 92.19 124 ALA A O 1
ATOM 950 N N . ILE A 1 125 ? 3.481 -5.228 -3.901 1.00 92.38 125 ILE A N 1
ATOM 951 C CA . ILE A 1 125 ? 4.360 -5.012 -2.739 1.00 92.38 125 ILE A CA 1
ATOM 952 C C . ILE A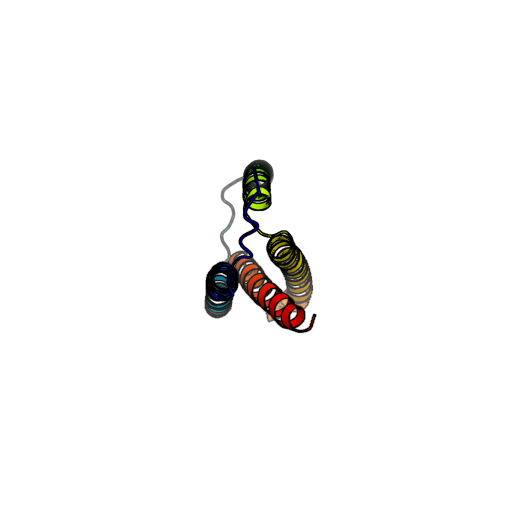 1 125 ? 3.624 -4.244 -1.640 1.00 92.38 125 ILE A C 1
ATOM 954 O O . ILE A 1 125 ? 3.670 -4.660 -0.482 1.00 92.38 125 ILE A O 1
ATOM 958 N N . LEU A 1 126 ? 2.928 -3.155 -1.983 1.00 95.12 126 LEU A N 1
ATOM 959 C CA . LEU A 1 126 ? 2.149 -2.363 -1.026 1.00 95.12 126 LEU A CA 1
ATOM 960 C C . LEU A 1 126 ? 1.089 -3.213 -0.318 1.00 95.12 126 LEU A C 1
ATOM 962 O O . LEU A 1 126 ? 1.021 -3.204 0.910 1.00 95.12 126 LEU A O 1
ATOM 966 N N . LEU A 1 127 ? 0.283 -3.970 -1.068 1.00 94.06 127 LEU A N 1
ATOM 967 C CA . LEU A 1 127 ? -0.766 -4.825 -0.505 1.00 94.06 127 LEU A CA 1
ATOM 968 C C . LEU A 1 127 ? -0.179 -5.935 0.372 1.00 94.06 127 LEU A C 1
ATOM 970 O O . LEU A 1 127 ? -0.642 -6.148 1.494 1.00 94.06 127 LEU A O 1
ATOM 974 N N . PHE A 1 128 ? 0.871 -6.603 -0.106 1.00 93.12 128 PHE A N 1
ATOM 975 C CA . PHE A 1 128 ? 1.534 -7.668 0.637 1.00 93.12 128 PHE A CA 1
ATOM 976 C C . PHE A 1 128 ? 2.147 -7.148 1.944 1.00 93.12 128 PHE A C 1
ATOM 978 O O . PHE A 1 128 ? 1.895 -7.705 3.014 1.00 93.12 128 PHE A O 1
ATOM 985 N N . ALA A 1 129 ? 2.890 -6.039 1.884 1.00 94.00 129 ALA A N 1
ATOM 986 C CA . ALA A 1 129 ? 3.507 -5.420 3.053 1.00 94.00 129 ALA A CA 1
ATOM 987 C C . ALA A 1 129 ? 2.462 -4.886 4.044 1.00 94.00 129 ALA A C 1
ATOM 989 O O . ALA A 1 129 ? 2.670 -4.974 5.255 1.00 94.00 129 ALA A O 1
ATOM 990 N N . TRP A 1 130 ? 1.323 -4.382 3.558 1.00 95.00 130 TRP A N 1
ATOM 991 C CA . TRP A 1 130 ? 0.237 -3.912 4.417 1.00 95.00 130 TRP A CA 1
ATOM 992 C C . TRP A 1 130 ? -0.426 -5.057 5.177 1.00 95.00 130 TRP A C 1
ATOM 994 O O . TRP A 1 130 ? -0.552 -4.986 6.402 1.00 95.00 130 TRP A O 1
ATOM 1004 N N . GLY A 1 131 ? -0.760 -6.145 4.477 1.00 92.81 131 GLY A N 1
ATOM 1005 C CA . GLY A 1 131 ? -1.250 -7.376 5.097 1.00 92.81 131 GLY A CA 1
ATOM 1006 C C . GLY A 1 131 ? -0.272 -7.921 6.139 1.00 92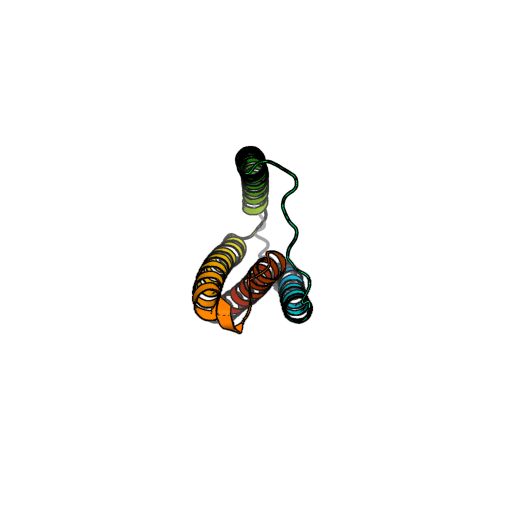.81 131 GLY A C 1
ATOM 1007 O O . GLY A 1 131 ? -0.658 -8.209 7.273 1.00 92.81 131 GLY A O 1
ATOM 1008 N N . LEU A 1 132 ? 1.014 -7.999 5.790 1.00 92.19 132 LEU A N 1
ATOM 1009 C CA . LEU A 1 132 ? 2.051 -8.531 6.673 1.00 92.19 132 LEU A CA 1
ATOM 1010 C C . LEU A 1 132 ? 2.242 -7.655 7.918 1.00 92.19 132 LEU A C 1
ATOM 1012 O O . LEU A 1 132 ? 2.298 -8.166 9.037 1.00 92.19 132 LEU A O 1
ATOM 1016 N N . GLY A 1 133 ? 2.289 -6.333 7.736 1.00 90.38 133 GLY A N 1
ATOM 1017 C CA . GLY A 1 133 ? 2.390 -5.364 8.822 1.00 90.38 133 GLY A CA 1
ATOM 1018 C C . GLY A 1 133 ? 1.202 -5.440 9.779 1.00 90.38 133 GLY A C 1
ATOM 1019 O O . GLY A 1 133 ? 1.398 -5.386 10.995 1.00 90.38 133 GLY A O 1
ATOM 1020 N N . TYR A 1 134 ? -0.017 -5.620 9.258 1.00 91.75 134 TYR A N 1
ATOM 1021 C CA . TYR A 1 134 ? -1.217 -5.791 10.080 1.00 91.75 134 TYR A CA 1
ATOM 1022 C C . TYR A 1 134 ? -1.078 -7.008 11.000 1.00 91.75 134 TYR A C 1
ATOM 1024 O O . TYR A 1 134 ? -1.199 -6.870 12.219 1.00 91.75 134 TYR A O 1
ATOM 1032 N N . PHE A 1 135 ? -0.749 -8.182 10.448 1.00 91.06 135 PHE A N 1
ATOM 1033 C CA . PHE A 1 135 ? -0.610 -9.402 11.248 1.00 91.06 135 PHE A CA 1
ATOM 1034 C C . PHE A 1 135 ? 0.573 -9.353 12.214 1.00 91.06 135 PHE A C 1
ATOM 1036 O O . PHE A 1 135 ? 0.465 -9.872 13.323 1.00 91.06 135 PHE A O 1
ATOM 1043 N N . PHE A 1 136 ? 1.669 -8.684 11.851 1.00 89.31 136 PHE A N 1
ATOM 1044 C CA . PHE A 1 136 ? 2.794 -8.468 12.758 1.00 89.31 136 PHE A CA 1
ATOM 1045 C C . PHE A 1 136 ? 2.381 -7.664 14.000 1.00 89.31 136 PHE A C 1
ATOM 1047 O O . PHE A 1 136 ? 2.629 -8.088 15.131 1.00 89.31 136 PHE A O 1
ATOM 1054 N N . TYR A 1 137 ? 1.701 -6.529 13.812 1.00 84.69 137 TYR A N 1
ATOM 1055 C CA . TYR A 1 137 ? 1.190 -5.726 14.926 1.00 84.69 137 TYR A CA 1
ATOM 1056 C C . TYR A 1 137 ? 0.099 -6.453 15.713 1.00 84.69 137 TYR A C 1
ATOM 1058 O O . TYR A 1 137 ? 0.092 -6.392 16.943 1.00 84.69 137 TYR A O 1
ATOM 1066 N N . ARG A 1 138 ? -0.781 -7.190 15.027 1.00 84.06 138 ARG A N 1
ATOM 1067 C CA . ARG A 1 138 ? -1.830 -7.997 15.655 1.00 84.06 138 ARG A CA 1
ATOM 1068 C C . ARG A 1 138 ? -1.244 -9.095 16.541 1.00 84.06 138 ARG A C 1
ATOM 1070 O O . ARG A 1 138 ? -1.738 -9.261 17.653 1.00 84.06 138 ARG A O 1
ATOM 1077 N N . TRP A 1 139 ? -0.193 -9.787 16.085 1.00 81.75 139 TRP A N 1
ATOM 1078 C CA . TRP A 1 139 ? 0.545 -10.791 16.863 1.00 81.75 139 TRP A CA 1
ATOM 1079 C C . TRP A 1 139 ? 1.156 -10.165 18.115 1.00 81.75 139 TRP A C 1
ATOM 1081 O O . TRP A 1 139 ? 0.964 -10.659 19.224 1.00 81.75 139 TRP A O 1
ATOM 1091 N N . ARG A 1 140 ? 1.875 -9.049 17.953 1.00 76.75 140 ARG A N 1
ATOM 1092 C CA . ARG A 1 140 ? 2.540 -8.353 19.066 1.00 76.75 140 ARG A CA 1
ATOM 1093 C C . ARG A 1 140 ? 1.545 -7.824 20.101 1.00 76.75 140 ARG A C 1
ATOM 1095 O O . ARG A 1 140 ? 1.837 -7.805 21.290 1.00 76.75 140 ARG A O 1
ATOM 1102 N N . GLY A 1 141 ? 0.361 -7.457 19.629 1.00 64.06 141 GLY A N 1
ATOM 1103 C CA . GLY A 1 141 ? -0.783 -7.034 20.415 1.00 64.06 141 GLY A CA 1
ATOM 1104 C C . GLY A 1 141 ? -1.424 -8.092 21.314 1.00 64.06 141 GLY A C 1
ATOM 1105 O O . GLY A 1 141 ? -2.159 -7.719 22.216 1.00 64.06 141 GLY A O 1
ATOM 1106 N N . PHE A 1 142 ? -1.163 -9.389 21.101 1.00 55.56 142 PHE A N 1
ATOM 1107 C CA . PHE A 1 142 ? -1.601 -10.455 22.018 1.00 55.56 142 PHE A CA 1
ATOM 1108 C C . PHE A 1 142 ? -0.679 -10.622 23.240 1.00 55.56 142 PHE A C 1
ATOM 1110 O O . PHE A 1 142 ? -0.997 -11.405 24.131 1.00 55.56 142 PHE A O 1
ATOM 1117 N N . GLY A 1 143 ? 0.474 -9.941 23.262 1.00 44.16 143 GLY A N 1
ATOM 1118 C CA . GLY A 1 143 ? 1.461 -10.017 24.344 1.00 44.16 143 GLY A CA 1
ATOM 1119 C C . GLY A 1 143 ? 1.349 -8.918 25.408 1.00 44.16 143 GLY A C 1
ATOM 1120 O O . GLY A 1 143 ? 2.209 -8.862 26.284 1.00 44.16 143 GLY A O 1
ATOM 1121 N N . GLN A 1 144 ? 0.343 -8.043 25.315 1.00 42.34 144 GLN A N 1
ATOM 1122 C CA . GLN A 1 144 ? -0.016 -7.013 26.302 1.00 42.34 144 GLN A CA 1
ATOM 1123 C C . GLN A 1 144 ? -1.441 -7.257 26.797 1.00 42.34 144 GLN A C 1
ATOM 1125 O O . GLN A 1 144 ? -1.709 -6.909 27.966 1.00 42.34 144 GLN A O 1
#

Foldseek 3Di:
DDDPPPDPDPVRVVVLVVVVLVVLVVL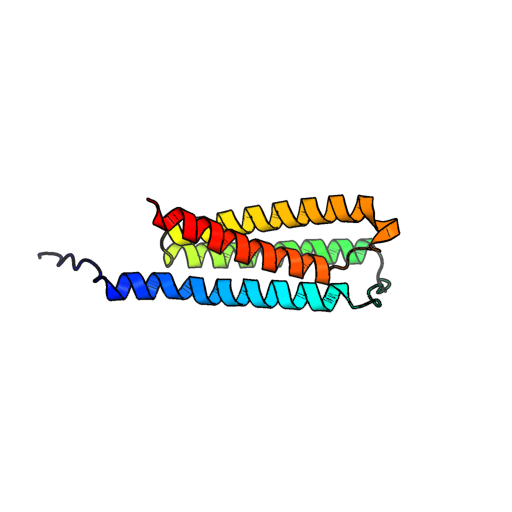QVQLVVLLVVVLPDPDADDDDPDDPVVVVVVVVVVVVVVVVVVVVVLVVCVVPHDPLLNVLLVVQLVQLVVQLVVVQVVCVVVCVPSPHDHPSNSSSSSSNSSSVSSVVVVVVVVVD

Organism: NCBI:txid1123272

=== Feature glossary ===
A reading guide for the features in this record.

Start from the sequence.

  · Sequence gives the chain of amino acids in standard one-letter code (A=alanine, C=cysteine, …, Y=tyrosine), read N→C. It is the only feature that is directly encoded by the gene; all structural features are derived from the folded form of this sequence.

Fold it, and you get atomic coordinates and the backbone conformation that goes with them.

  · The mmCIF table is the protein's shape written out atom by atom. For each backbone N, Cα, C, and carbonyl O, it records an (x, y, z) coordinate triple in Å plus the residue type, chain letter, and residue number.

  · Backbone dihedral angles. Every residue except chain termini has a φ (preceding-C → N → Cα → C) and a ψ (N → Cα → C → next-N). They are reported in degrees following the IUPAC sign convention. Secondary structure is essentially a statement about which (φ, ψ) basin each residue occupies.

  · DSSP 8-state secondary structure assigns each residue one of H (α-helix), G (3₁₀-helix), I (π-helix), E (extended β-strand), B (isolated β-bridge), T (hydrogen-bonded turn), S (bend), or '-' (coil). The assignment is computed from backbone hydrogen-bond geometry via the Kabsch–Sander algorithm.

  · P-SEA three-state annotation labels each residue as helix, strand, or coil based purely on the geometry of the Cα trace. It serves as a fallback when the full backbone (and thus DSSP) is unavailable.

Summarize the fold with a handful of shape descriptors and a per-residue structural alphabet.

  · Radius of gyration (Rg) is the root-mean-square distance of Cα atoms from their centroid — a single number for overall size and compactness. A globular domain of N residues has Rg ≈ 2.2·N^0.38 Å; an extended or disordered chain has a much larger Rg. The Cα contact count is the number of residue pairs whose Cα atoms are within 8 Å and are more than four positions apart in sequence — a standard proxy for tertiary packing density. The bounding box is the smallest axis-aligned box enclosing all Cα atoms.

  · Foldseek's 3Di representation compresses backbone geometry into a per-residue letter drawn from a learned twenty-state alphabet. It captures the tertiary interaction pattern around each residue — which residues are packed against it in space, regardless of where they are in sequence.

  · Accessible surface area quantifies burial. A residue with SASA near zero is packed into the hydrophobic core; one with SASA >100 Å² sits on the surface. Computed here via the Shrake–Rupley numerical algorithm with a 1.4 Å probe.

Ask how reliable the model is.

  · For AlphaFold models, the B-factor field carries pLDDT — the model's own estimate of local accuracy on a 0–100 scale. Regions with pLDDT<50 should be treated as essentially unmodeled; they often correspond to intrinsically disordered segments.

  · For experimental (PDB) structures, the B-factor (temperature factor) quantifies the positional spread of each atom in the crystal — a combination of thermal vibration and static disorder — in units of Å². High B-factors mark flexible loops or poorly resolved regions; low B-factors mark the rigid, well-ordered core.

  · PAE(i, j) answers: if I align the predicted and true structures on residue i, how far off (in Å) do I expect residue j to be? A block-diagonal PAE matrix with low values on the blocks and high values off-diagonal is the signature of a multi-domain protein with confidently predicted domains but uncertain inter-domain orientation.

Place it in context: what it resemble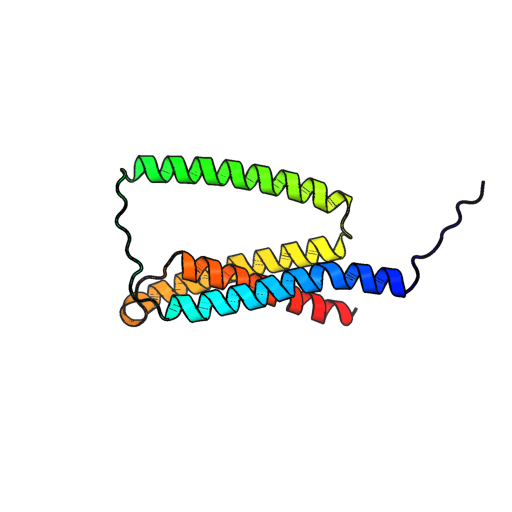s, what it is annotated as, and how it looks.

  · Structural nearest neighbors (via Foldseek easy-search vs the PDB). Reported per hit: target PDB id, E-value, and alignment TM-score. A TM-score above ~0.5 is the conventional threshold for 'same fold'.

  · Functional annotations link the protein to curated databases. InterPro entries identify conserved domains and families by matching the sequence against member-database signatures (Pfam, PROSITE, CDD, …). Gene Ontology (GO) terms describe molecular function, biological process, and cellular component in a controlled vocabulary. CATH places the structure in a hierarchical fold classification (Class/Architecture/Topology/Homologous-superfamily). The organism is the source species.

  · Plot images: a contact map (which residues are close in 3D, as an N×N binary image), a Ramachandran scatter (backbone torsion angles, revealing secondary-structure composition at a glance), and — for AlphaFold structures — a PAE heatmap (pairwise prediction confidence).

  · Structure images are PyMOL renders from six orthogonal camera directions. Cartoon representation draws helices as coils and strands as arrows; sticks shows the backbone as bonds; surface shows the solvent-excluded envelope. Rainbow coloring maps sequence position to hue (blue→red, N→C); chain coloring assigns a distinct color per polypeptide.